Protein AF-A0A090ISY3-F1 (afdb_monomer)

Organism: NCBI:txid35841

Radius of gyration: 13.5 Å; Cα contacts (8 Å, |Δi|>4): 81; chains: 1; bounding box: 32×28×38 Å

Foldseek 3Di:
DAPQLVLVCCLQCVVQVHDQQDWQDDPPDTDGLVNVSVVCSVPVPVSPVSVVSVPDDHNVSNVVVSSVVRNVVVVCLVVVVDVCSVVVVVVVVVVD

pLDDT: mean 84.75, std 19.58, range [36.16, 98.19]

Structure (mmCIF, N/CA/C/O backbone):
data_AF-A0A090ISY3-F1
#
_entry.id   AF-A0A090ISY3-F1
#
loop_
_atom_site.group_PDB
_atom_site.id
_atom_site.type_symbol
_atom_site.label_atom_id
_atom_site.label_alt_id
_atom_site.label_comp_id
_atom_site.label_asym_id
_atom_site.label_entity_id
_atom_site.label_seq_id
_atom_site.pdbx_PDB_ins_code
_atom_site.Cartn_x
_atom_site.Cartn_y
_atom_site.Cartn_z
_atom_site.occupancy
_atom_site.B_iso_or_equiv
_atom_site.auth_seq_id
_atom_site.auth_comp_id
_atom_site.auth_asym_id
_atom_site.auth_atom_id
_atom_site.pdbx_PDB_model_num
ATOM 1 N N . MET A 1 1 ? -10.323 -9.071 -11.695 1.00 58.22 1 MET A N 1
ATOM 2 C CA . MET A 1 1 ? -9.580 -8.491 -10.553 1.00 58.22 1 MET A CA 1
ATOM 3 C C . MET A 1 1 ? -9.569 -9.537 -9.442 1.00 58.22 1 MET A C 1
ATOM 5 O O . MET A 1 1 ? -10.581 -10.208 -9.300 1.00 58.22 1 MET A O 1
ATOM 9 N N . ASN A 1 2 ? -8.440 -9.754 -8.757 1.00 79.81 2 ASN A N 1
ATOM 10 C CA . ASN A 1 2 ? -8.271 -10.822 -7.757 1.00 79.81 2 ASN A CA 1
ATOM 11 C C . ASN A 1 2 ? -9.021 -10.472 -6.454 1.00 79.81 2 ASN A C 1
ATOM 13 O O . ASN A 1 2 ? -8.864 -9.357 -5.958 1.00 79.81 2 ASN A O 1
ATOM 17 N N . ASP A 1 3 ? -9.765 -11.415 -5.866 1.00 91.06 3 ASP A N 1
ATOM 18 C CA . ASP A 1 3 ? -10.397 -11.279 -4.540 1.00 91.06 3 ASP A CA 1
ATOM 19 C C . ASP A 1 3 ? -9.413 -10.813 -3.464 1.00 91.06 3 ASP A C 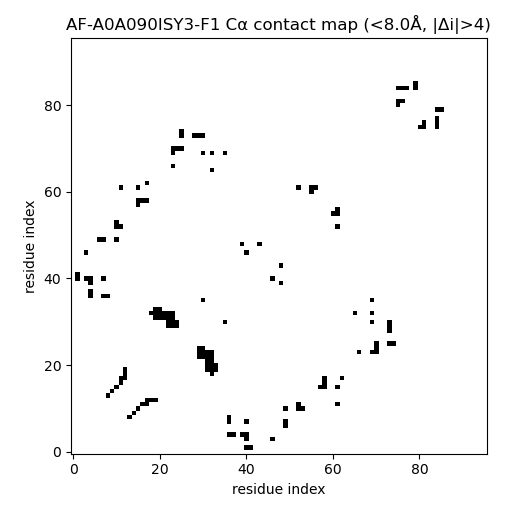1
ATOM 21 O O . ASP A 1 3 ? -9.794 -10.154 -2.495 1.00 91.06 3 ASP A O 1
ATOM 25 N N . TYR A 1 4 ? -8.130 -11.141 -3.630 1.00 94.38 4 TYR A N 1
ATOM 26 C CA . TYR A 1 4 ? -7.097 -10.705 -2.711 1.00 94.38 4 TYR A CA 1
ATOM 27 C C . TYR A 1 4 ? -6.876 -9.182 -2.727 1.00 94.38 4 TYR A C 1
ATOM 29 O O . TYR A 1 4 ? -6.766 -8.570 -1.665 1.00 94.38 4 TYR A O 1
ATOM 37 N N . TYR A 1 5 ? -6.902 -8.551 -3.906 1.00 95.69 5 TYR A N 1
ATOM 38 C CA . TYR A 1 5 ? -6.797 -7.094 -4.024 1.00 95.69 5 TYR A CA 1
ATOM 39 C C . TYR A 1 5 ? -7.927 -6.396 -3.268 1.00 95.69 5 TYR A C 1
ATOM 41 O O . TYR A 1 5 ? -7.667 -5.468 -2.511 1.00 95.69 5 TYR A O 1
ATOM 49 N N . TYR A 1 6 ? -9.169 -6.867 -3.414 1.00 96.12 6 TYR A N 1
ATOM 50 C CA . TYR A 1 6 ? -10.308 -6.267 -2.717 1.00 96.12 6 TYR A CA 1
ATOM 51 C C . TYR A 1 6 ? -10.178 -6.384 -1.196 1.00 96.12 6 TYR A C 1
ATOM 53 O O . TYR A 1 6 ? -10.492 -5.439 -0.484 1.00 96.12 6 TYR A O 1
ATOM 61 N N . GLN A 1 7 ? -9.640 -7.497 -0.689 1.00 97.06 7 GLN A N 1
ATOM 62 C CA . GLN A 1 7 ? -9.379 -7.654 0.745 1.00 97.06 7 GLN A CA 1
ATOM 63 C C . GLN A 1 7 ? -8.322 -6.667 1.253 1.00 97.06 7 GLN A C 1
ATOM 65 O O . GLN A 1 7 ? -8.490 -6.100 2.332 1.00 97.06 7 GLN A O 1
ATOM 70 N N . LEU A 1 8 ? -7.248 -6.453 0.487 1.00 97.56 8 LEU A N 1
ATOM 71 C CA . LEU A 1 8 ? -6.235 -5.446 0.807 1.00 97.56 8 LEU A CA 1
A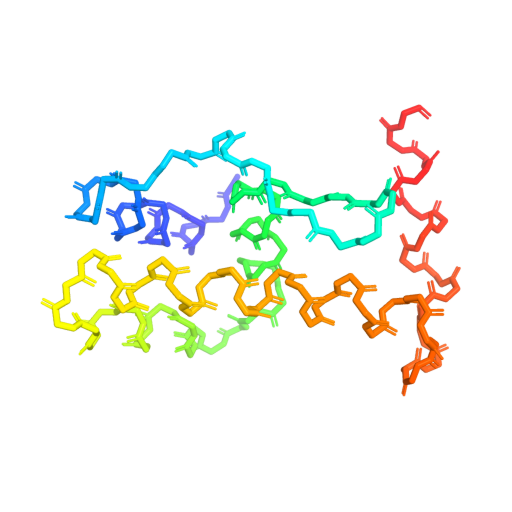TOM 72 C C . LEU A 1 8 ? -6.833 -4.036 0.757 1.00 97.56 8 LEU A C 1
ATOM 74 O O . LEU A 1 8 ? -6.653 -3.267 1.696 1.00 97.56 8 LEU A O 1
ATOM 78 N N . ALA A 1 9 ? -7.581 -3.722 -0.301 1.00 97.44 9 ALA A N 1
ATOM 79 C CA . ALA A 1 9 ? -8.237 -2.437 -0.504 1.00 97.44 9 ALA A CA 1
ATOM 80 C C . ALA A 1 9 ? -9.194 -2.100 0.645 1.00 97.44 9 ALA A C 1
ATOM 82 O O . ALA A 1 9 ? -9.120 -1.006 1.188 1.00 97.44 9 ALA A O 1
ATOM 83 N N . THR A 1 10 ? -10.021 -3.046 1.092 1.00 97.94 10 THR A N 1
ATOM 84 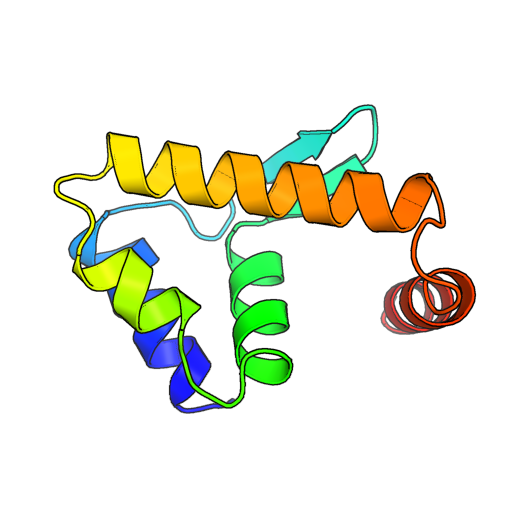C CA . THR A 1 10 ? -10.921 -2.813 2.230 1.00 97.94 10 THR A CA 1
ATOM 85 C C . THR A 1 10 ? -10.159 -2.497 3.515 1.00 97.94 10 THR A C 1
ATOM 87 O O . THR A 1 10 ? -10.536 -1.592 4.254 1.00 97.94 10 THR A O 1
ATOM 90 N N . VAL A 1 11 ? -9.057 -3.195 3.796 1.00 98.06 11 VAL A N 1
ATOM 91 C CA . VAL A 1 11 ? -8.266 -2.907 5.003 1.00 98.06 11 VAL A CA 1
ATOM 92 C C . VAL A 1 11 ? -7.556 -1.552 4.887 1.00 98.06 11 VAL A C 1
ATOM 94 O O . VAL A 1 11 ? -7.563 -0.755 5.821 1.00 98.06 11 VAL A O 1
ATOM 97 N N . VAL A 1 12 ? -6.949 -1.258 3.742 1.00 98.00 12 VAL A N 1
ATOM 98 C CA . VAL A 1 12 ? -6.114 -0.061 3.572 1.00 98.00 12 VAL A CA 1
ATOM 99 C C . VAL A 1 12 ? -6.956 1.197 3.352 1.00 98.00 12 VAL A C 1
ATOM 101 O O . VAL A 1 12 ? -6.741 2.205 4.026 1.00 98.00 12 VAL A O 1
ATOM 104 N N . TYR A 1 13 ? -7.928 1.145 2.445 1.00 97.94 13 TYR A N 1
ATOM 105 C CA . TYR A 1 13 ? -8.742 2.299 2.065 1.00 97.94 13 TYR A CA 1
ATOM 106 C C . TYR A 1 13 ? -9.892 2.511 3.038 1.00 97.94 13 TYR A C 1
ATOM 108 O O . TYR A 1 13 ? -10.057 3.617 3.542 1.00 97.94 13 TYR A O 1
ATOM 116 N N . ASP A 1 14 ? -10.656 1.463 3.349 1.00 97.12 14 ASP A N 1
ATOM 117 C CA . ASP A 1 14 ? -11.896 1.633 4.111 1.00 97.12 14 ASP A CA 1
ATOM 118 C C . ASP A 1 14 ? -11.634 1.637 5.623 1.00 97.12 14 ASP A C 1
ATOM 120 O O . ASP A 1 14 ? -12.119 2.515 6.335 1.00 97.12 14 ASP A O 1
ATOM 124 N N . GLN A 1 15 ? -10.845 0.683 6.132 1.00 97.25 15 GLN A N 1
ATOM 125 C CA . GLN A 1 15 ? -10.575 0.570 7.571 1.00 97.25 15 GLN A CA 1
ATOM 126 C C . GLN A 1 15 ? -9.540 1.596 8.054 1.00 97.25 15 GLN A C 1
ATOM 128 O O . GLN A 1 15 ? -9.765 2.253 9.071 1.00 97.25 15 GLN A O 1
ATOM 133 N N . PHE A 1 16 ? -8.410 1.747 7.356 1.00 97.94 16 PHE A N 1
ATOM 134 C CA . PHE A 1 16 ? -7.382 2.720 7.743 1.00 97.94 16 PHE A CA 1
ATOM 135 C C . PHE A 1 16 ? -7.563 4.103 7.105 1.00 97.94 16 PHE A C 1
ATOM 137 O O . PHE A 1 16 ? -6.928 5.057 7.559 1.00 97.94 16 PHE A O 1
ATOM 144 N N . GLY A 1 17 ? -8.424 4.267 6.096 1.00 97.75 17 GLY A N 1
ATOM 145 C CA . GLY A 1 17 ? -8.654 5.574 5.474 1.00 97.75 17 GLY A CA 1
ATOM 146 C C . GLY A 1 17 ? -7.426 6.110 4.735 1.00 97.75 17 GLY A C 1
ATOM 147 O O . GLY A 1 17 ? -7.159 7.315 4.816 1.00 97.75 17 GLY A O 1
ATOM 148 N N . ILE A 1 18 ? -6.622 5.233 4.127 1.00 98.19 18 ILE A N 1
ATOM 149 C CA . ILE A 1 18 ? -5.431 5.599 3.348 1.00 98.19 18 ILE A CA 1
ATOM 150 C C . ILE A 1 18 ? -5.853 5.855 1.900 1.00 98.19 18 ILE A C 1
ATOM 152 O O . ILE A 1 18 ? -6.593 5.066 1.316 1.00 98.19 18 ILE A O 1
ATOM 156 N N . ASP A 1 19 ? -5.398 6.971 1.329 1.00 98.12 19 ASP A N 1
ATOM 157 C CA . ASP A 1 19 ? -5.785 7.381 -0.021 1.00 98.12 19 ASP A CA 1
ATOM 158 C C . ASP A 1 19 ? -5.136 6.450 -1.067 1.00 98.12 19 ASP A C 1
ATOM 160 O O . ASP A 1 19 ? -3.905 6.362 -1.123 1.00 98.12 19 ASP A O 1
ATOM 164 N N . PRO A 1 20 ? -5.920 5.760 -1.920 1.00 97.75 20 PRO A N 1
ATOM 165 C CA . PRO A 1 20 ? -5.376 4.899 -2.970 1.00 97.75 20 PRO A CA 1
ATOM 166 C C . PRO A 1 20 ? -4.432 5.632 -3.931 1.00 97.75 20 PRO A C 1
ATOM 168 O O . PRO A 1 20 ? -3.523 5.007 -4.481 1.00 97.75 20 PRO A O 1
ATOM 171 N N . PHE A 1 21 ? -4.628 6.939 -4.127 1.00 97.88 21 PHE A N 1
ATOM 172 C CA . PHE A 1 21 ? -3.863 7.755 -5.067 1.00 97.88 21 PHE A CA 1
ATOM 173 C C . PHE A 1 21 ? -2.676 8.478 -4.423 1.00 97.88 21 PHE A C 1
ATOM 175 O O . PHE A 1 21 ? -1.949 9.195 -5.121 1.00 97.88 21 PHE A O 1
ATOM 182 N N . GLU A 1 22 ? -2.445 8.285 -3.119 1.00 97.69 22 GLU A N 1
ATOM 183 C CA . GLU A 1 22 ? -1.281 8.841 -2.438 1.00 97.69 22 GLU A CA 1
ATOM 184 C C . GLU A 1 22 ? 0.003 8.330 -3.098 1.00 97.69 22 GLU A C 1
ATOM 186 O O . GLU A 1 22 ? 0.215 7.125 -3.256 1.00 97.69 22 GLU A O 1
ATOM 191 N N . LYS A 1 23 ? 0.870 9.267 -3.490 1.00 97.25 23 LYS A N 1
ATOM 192 C CA . LYS A 1 23 ? 2.153 8.975 -4.131 1.00 97.25 23 LYS A CA 1
ATOM 193 C C . LYS A 1 23 ? 3.247 8.893 -3.083 1.00 97.25 23 LYS A C 1
ATOM 195 O O . LYS A 1 23 ? 3.600 9.904 -2.477 1.00 97.25 23 LYS A O 1
ATOM 200 N N . ILE A 1 24 ? 3.852 7.719 -2.948 1.00 96.38 24 ILE A N 1
ATOM 201 C CA . ILE A 1 24 ? 5.032 7.539 -2.106 1.00 96.38 24 ILE A CA 1
ATOM 202 C C . ILE A 1 24 ? 6.279 7.668 -2.974 1.00 96.38 24 ILE A C 1
ATOM 204 O O . ILE A 1 24 ? 6.509 6.890 -3.902 1.00 96.38 24 ILE A O 1
ATOM 208 N N . MET A 1 25 ? 7.067 8.698 -2.673 1.00 93.12 25 MET A N 1
ATOM 209 C CA . MET A 1 25 ? 8.228 9.107 -3.457 1.00 93.12 25 MET A CA 1
ATOM 210 C C . MET A 1 25 ? 9.513 8.449 -2.944 1.00 93.12 25 MET A C 1
ATOM 212 O O . MET A 1 25 ? 9.798 8.461 -1.747 1.00 93.12 25 MET A O 1
ATOM 216 N N . TYR A 1 26 ? 10.363 7.997 -3.864 1.00 91.44 26 TYR A N 1
ATOM 217 C CA . TYR A 1 26 ? 11.774 7.733 -3.599 1.00 91.44 26 TYR A CA 1
ATOM 218 C C . TYR A 1 26 ? 12.634 8.321 -4.724 1.00 91.44 26 TYR A C 1
ATOM 220 O O . TYR A 1 26 ? 12.574 7.887 -5.878 1.00 91.44 26 TYR A O 1
ATOM 228 N N . LYS A 1 27 ? 13.457 9.325 -4.388 1.00 90.81 27 LYS A N 1
ATOM 229 C CA . LYS A 1 27 ? 14.150 10.184 -5.368 1.00 90.81 27 LYS A CA 1
ATOM 230 C C . LYS A 1 27 ? 13.129 10.781 -6.354 1.00 90.81 27 LYS A C 1
ATOM 232 O O . LYS A 1 27 ? 12.180 11.422 -5.921 1.00 90.81 27 LYS A O 1
ATOM 237 N N . ASN A 1 28 ? 13.300 10.541 -7.655 1.00 92.50 28 ASN A N 1
ATOM 238 C CA . ASN A 1 28 ? 12.415 11.042 -8.712 1.00 92.50 28 ASN A CA 1
ATOM 239 C C . ASN A 1 28 ? 11.367 10.005 -9.160 1.00 92.50 28 ASN A C 1
ATOM 241 O O . ASN A 1 28 ? 10.702 10.210 -10.171 1.00 92.50 28 ASN A O 1
ATOM 245 N N . TYR A 1 29 ? 11.245 8.885 -8.443 1.00 91.69 29 TYR A N 1
ATOM 246 C CA . TYR A 1 29 ? 10.313 7.802 -8.750 1.00 91.69 29 TYR A CA 1
ATOM 247 C C . TYR A 1 29 ? 9.213 7.739 -7.698 1.00 91.69 29 TYR A C 1
ATOM 249 O O . TYR A 1 29 ? 9.420 8.141 -6.551 1.00 91.69 29 TYR A O 1
ATOM 257 N N . TYR A 1 30 ? 8.055 7.211 -8.080 1.00 94.06 30 TYR A N 1
ATOM 258 C CA . TYR A 1 30 ? 6.948 6.991 -7.162 1.00 94.06 30 TYR A CA 1
ATOM 259 C C . TYR A 1 30 ? 6.126 5.780 -7.568 1.00 94.06 30 TYR A C 1
ATOM 261 O O . TYR A 1 30 ? 6.125 5.381 -8.732 1.00 94.06 30 TYR A O 1
ATOM 269 N N . LEU A 1 31 ? 5.404 5.247 -6.592 1.00 95.19 31 LEU A N 1
ATOM 270 C CA . LEU A 1 31 ? 4.260 4.372 -6.800 1.00 95.19 31 LEU A CA 1
ATOM 271 C C . LEU A 1 31 ? 3.104 4.911 -5.966 1.00 95.19 31 LEU A C 1
ATOM 273 O O . LEU A 1 31 ? 3.325 5.544 -4.926 1.00 95.19 31 LEU A O 1
ATOM 277 N N . THR A 1 32 ? 1.883 4.680 -6.430 1.00 97.81 32 THR A N 1
ATOM 278 C CA . THR A 1 32 ? 0.703 4.925 -5.604 1.00 97.81 32 THR A CA 1
ATOM 279 C C . THR A 1 32 ? 0.476 3.771 -4.631 1.00 97.81 32 THR A C 1
ATOM 281 O O . THR A 1 32 ? 0.975 2.656 -4.829 1.00 97.81 32 THR A O 1
ATOM 284 N N . VAL A 1 33 ? -0.313 4.014 -3.584 1.00 97.62 33 VAL A N 1
ATOM 285 C CA . VAL A 1 33 ? -0.782 2.941 -2.695 1.00 97.62 33 VAL A CA 1
ATOM 286 C C . VAL A 1 33 ? -1.538 1.876 -3.498 1.00 97.62 33 VAL A C 1
ATOM 288 O O . VAL A 1 33 ? -1.349 0.683 -3.269 1.00 97.62 33 VAL A O 1
ATOM 291 N N . GLN A 1 34 ? -2.339 2.277 -4.488 1.00 97.56 34 GLN A N 1
ATOM 292 C CA . GLN A 1 34 ? -3.027 1.351 -5.385 1.00 97.56 34 GLN A CA 1
ATOM 293 C C . GLN A 1 34 ? -2.072 0.458 -6.187 1.00 97.56 34 GLN A C 1
ATOM 295 O O . GLN A 1 34 ? -2.258 -0.761 -6.193 1.00 97.56 34 GLN A O 1
ATOM 300 N N . ASP A 1 35 ? -1.036 1.026 -6.811 1.00 95.62 35 ASP A N 1
ATOM 301 C CA . ASP A 1 35 ? -0.052 0.255 -7.591 1.00 95.62 35 ASP A CA 1
ATOM 302 C C . ASP A 1 35 ? 0.619 -0.824 -6.731 1.00 95.62 35 ASP A C 1
ATOM 304 O O . ASP A 1 35 ? 0.828 -1.966 -7.160 1.00 95.62 35 ASP A O 1
ATOM 308 N N . TYR A 1 36 ? 0.917 -0.468 -5.481 1.00 95.44 36 TYR A N 1
ATOM 309 C CA . TYR A 1 36 ? 1.477 -1.388 -4.506 1.00 95.44 36 TYR A CA 1
ATOM 310 C C . TYR A 1 36 ? 0.522 -2.535 -4.175 1.00 95.44 36 TYR A C 1
ATOM 312 O O . TYR A 1 36 ? 0.922 -3.694 -4.283 1.00 95.44 36 TYR A O 1
ATOM 320 N N . LEU A 1 37 ? -0.738 -2.248 -3.828 1.00 95.88 37 LEU A N 1
ATOM 321 C CA . LEU A 1 37 ? -1.698 -3.303 -3.482 1.00 95.88 37 LEU A CA 1
ATOM 322 C C . LEU A 1 37 ? -2.004 -4.222 -4.668 1.00 95.88 37 LEU A C 1
ATOM 324 O O . LEU A 1 37 ? -2.170 -5.424 -4.467 1.00 95.88 37 LEU A O 1
ATOM 328 N N . ILE A 1 38 ? -2.030 -3.699 -5.899 1.00 94.19 38 ILE A N 1
ATOM 329 C CA . ILE A 1 38 ? -2.154 -4.524 -7.110 1.00 94.19 38 ILE A CA 1
ATOM 330 C C . ILE A 1 38 ? -0.966 -5.484 -7.208 1.00 94.19 38 ILE A C 1
ATOM 332 O O . ILE A 1 38 ? -1.173 -6.688 -7.349 1.00 94.19 38 ILE A O 1
ATOM 336 N N . THR A 1 39 ? 0.260 -4.974 -7.068 1.00 91.06 39 THR A N 1
ATOM 337 C CA . THR A 1 39 ? 1.485 -5.789 -7.137 1.00 91.06 39 THR A CA 1
ATOM 338 C C . THR A 1 39 ? 1.492 -6.879 -6.062 1.00 91.06 39 THR A C 1
ATOM 340 O O . THR A 1 39 ? 1.687 -8.052 -6.368 1.00 91.06 39 THR A O 1
ATOM 343 N N . VAL A 1 40 ? 1.189 -6.519 -4.811 1.00 91.25 40 VAL A N 1
ATOM 344 C CA . VAL A 1 40 ? 1.085 -7.479 -3.699 1.00 91.25 40 VAL A CA 1
ATOM 345 C C . VAL A 1 40 ? 0.012 -8.524 -3.973 1.00 91.25 40 VAL A C 1
ATOM 347 O O . VAL A 1 40 ? 0.232 -9.703 -3.724 1.00 91.25 40 VAL A O 1
ATOM 350 N N . SER A 1 41 ? -1.136 -8.126 -4.525 1.00 92.69 41 SER A N 1
ATOM 351 C CA . SER A 1 41 ? -2.229 -9.062 -4.800 1.00 92.69 41 SER A CA 1
ATOM 352 C C . SER A 1 41 ? -1.898 -10.124 -5.855 1.00 92.69 41 SER A C 1
ATOM 354 O O . SER A 1 41 ? -2.626 -11.111 -5.972 1.00 92.69 41 SER A O 1
ATOM 356 N N . ILE A 1 42 ? -0.837 -9.903 -6.634 1.00 89.19 42 ILE A N 1
ATOM 357 C CA . ILE A 1 42 ? -0.326 -10.832 -7.642 1.00 89.19 42 ILE A CA 1
ATOM 358 C C . ILE A 1 42 ? 0.802 -11.683 -7.048 1.00 89.19 42 ILE A C 1
ATOM 360 O O . ILE A 1 42 ? 0.823 -12.887 -7.275 1.00 89.19 42 ILE A O 1
ATOM 364 N N . ASP A 1 43 ? 1.708 -11.067 -6.282 1.00 86.50 43 ASP A N 1
ATOM 365 C CA . ASP A 1 43 ? 2.952 -11.702 -5.829 1.00 86.50 43 ASP A CA 1
ATOM 366 C C . ASP A 1 43 ? 2.839 -12.434 -4.471 1.00 86.50 43 ASP A C 1
ATOM 368 O O . ASP A 1 43 ? 3.601 -13.362 -4.206 1.00 86.50 43 ASP A O 1
ATOM 372 N N . ASP A 1 44 ? 1.925 -12.028 -3.582 1.00 86.25 44 ASP A N 1
ATOM 373 C CA . ASP A 1 44 ? 1.786 -12.589 -2.227 1.00 86.25 44 ASP A CA 1
ATOM 374 C C . ASP A 1 44 ? 0.711 -13.689 -2.172 1.00 86.25 44 ASP A C 1
ATOM 376 O O . ASP A 1 44 ? -0.401 -13.497 -1.676 1.00 86.25 44 ASP A O 1
ATOM 380 N N . GLU A 1 45 ? 1.056 -14.874 -2.684 1.00 81.94 45 GLU A N 1
ATOM 381 C CA . GLU A 1 45 ? 0.144 -16.026 -2.802 1.00 81.94 45 GLU A CA 1
ATOM 382 C C . GLU A 1 45 ? -0.442 -16.501 -1.457 1.00 81.94 45 GLU A C 1
ATOM 384 O O . GLU A 1 45 ? -1.572 -16.989 -1.401 1.00 81.94 45 GLU A O 1
ATOM 389 N N . ILE A 1 46 ? 0.307 -16.338 -0.360 1.00 88.88 46 ILE A N 1
ATOM 390 C CA . ILE A 1 46 ? -0.059 -16.827 0.985 1.00 88.88 46 ILE A CA 1
ATOM 391 C C . ILE A 1 46 ? -0.784 -15.741 1.806 1.00 88.88 46 ILE A C 1
ATOM 393 O O . ILE A 1 46 ? -1.255 -15.991 2.914 1.00 88.88 46 ILE A O 1
ATOM 397 N N . LYS A 1 47 ? -0.938 -14.534 1.248 1.00 91.38 47 LYS A N 1
ATOM 398 C CA . LYS A 1 47 ? -1.619 -13.388 1.866 1.00 91.38 47 LYS A CA 1
ATOM 399 C C . LYS A 1 47 ? -0.993 -12.894 3.177 1.00 91.38 47 LYS A C 1
ATOM 401 O O . LYS A 1 47 ? -1.703 -12.414 4.070 1.00 91.38 47 LYS A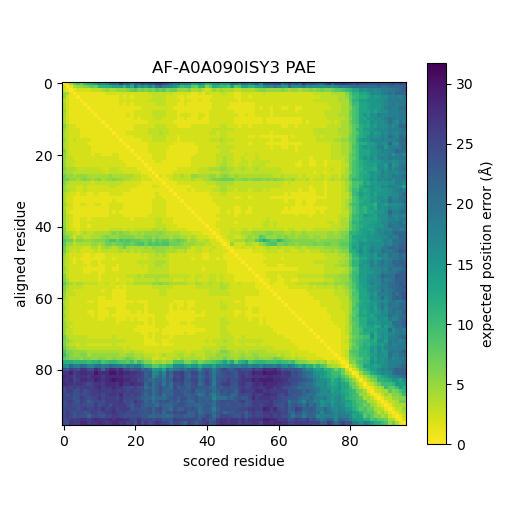 O 1
ATOM 406 N N . ASN A 1 48 ? 0.331 -12.988 3.303 1.00 91.50 48 ASN A N 1
ATOM 407 C CA . ASN A 1 48 ? 1.056 -12.539 4.493 1.00 91.50 48 ASN A CA 1
ATOM 408 C C . ASN A 1 48 ? 0.874 -11.038 4.744 1.00 91.50 48 ASN A C 1
ATOM 410 O O . ASN A 1 48 ? 0.740 -10.611 5.892 1.00 91.50 48 ASN A O 1
ATOM 414 N N . ILE A 1 49 ? 0.827 -10.237 3.678 1.00 94.06 49 ILE A N 1
ATOM 415 C CA . ILE A 1 49 ? 0.691 -8.783 3.788 1.00 94.06 49 ILE A CA 1
ATOM 416 C C . ILE A 1 49 ? -0.676 -8.407 4.361 1.00 94.06 49 ILE A C 1
ATOM 418 O O . ILE A 1 49 ? -0.758 -7.561 5.248 1.00 94.06 49 ILE A O 1
ATOM 422 N N . LEU A 1 50 ? -1.750 -9.073 3.935 1.00 95.19 50 LEU A N 1
ATOM 423 C CA . LEU A 1 50 ? -3.077 -8.846 4.510 1.00 95.19 50 LEU A CA 1
ATOM 424 C C . LEU A 1 50 ? -3.171 -9.287 5.968 1.00 95.19 50 LEU A C 1
ATOM 426 O O . LEU A 1 50 ? -3.812 -8.596 6.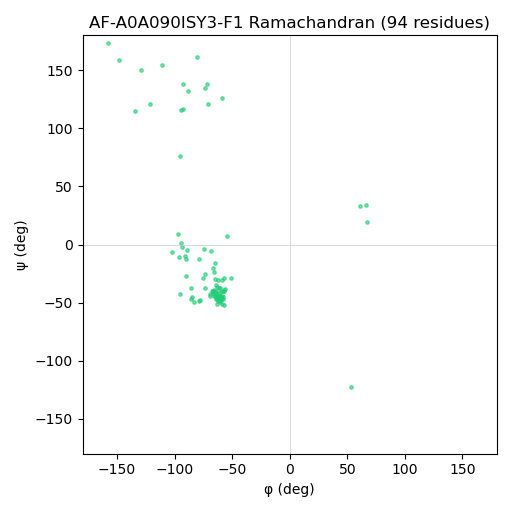758 1.00 95.19 50 LEU A O 1
ATOM 430 N N . ALA A 1 51 ? -2.557 -10.418 6.328 1.00 94.00 51 ALA A N 1
ATOM 431 C CA . ALA A 1 51 ? -2.512 -10.854 7.720 1.00 94.00 51 ALA A CA 1
ATOM 432 C C . ALA A 1 51 ? -1.812 -9.806 8.598 1.00 94.00 51 ALA A C 1
ATOM 434 O O . ALA A 1 51 ? -2.362 -9.406 9.622 1.00 94.00 51 ALA A O 1
ATOM 435 N N . LEU A 1 52 ? -0.659 -9.299 8.153 1.00 95.12 52 LEU A N 1
ATOM 436 C CA . LEU A 1 52 ? 0.090 -8.260 8.857 1.00 95.12 52 LEU A CA 1
ATOM 437 C C . LEU A 1 52 ? -0.714 -6.961 8.974 1.00 95.12 52 LEU A C 1
ATOM 439 O O . LEU A 1 52 ? -0.850 -6.437 10.075 1.00 95.12 52 LEU A O 1
ATOM 443 N N . LEU A 1 53 ? -1.300 -6.472 7.876 1.00 95.75 53 LEU A N 1
ATOM 444 C CA . LEU A 1 53 ? -2.107 -5.246 7.871 1.00 95.75 53 LEU A CA 1
ATOM 445 C C . LEU A 1 53 ? -3.279 -5.316 8.859 1.0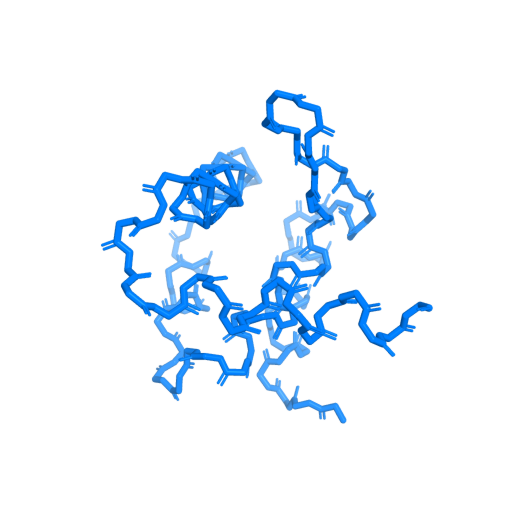0 95.75 53 LEU A C 1
ATOM 447 O O . LEU A 1 53 ? -3.546 -4.342 9.555 1.00 95.75 53 LEU A O 1
ATOM 451 N N . LYS A 1 54 ? -3.947 -6.472 8.974 1.00 95.88 54 LYS A N 1
ATOM 452 C CA . LYS A 1 54 ? -5.043 -6.679 9.939 1.00 95.88 54 LYS A CA 1
ATOM 453 C C . LYS A 1 54 ? -4.596 -6.654 11.402 1.00 95.88 54 LYS A C 1
ATOM 455 O O . LYS A 1 54 ? -5.439 -6.477 12.277 1.00 95.88 54 LYS A O 1
ATOM 460 N N . MET A 1 55 ? -3.308 -6.863 11.672 1.00 95.69 55 MET A N 1
ATOM 461 C CA . MET A 1 55 ? -2.737 -6.833 13.021 1.00 95.69 55 MET A CA 1
ATOM 462 C C . MET A 1 55 ? -2.227 -5.446 13.425 1.00 95.69 55 MET A C 1
ATOM 464 O O . MET A 1 55 ? -1.884 -5.252 14.592 1.00 95.69 55 MET A O 1
ATOM 468 N N . LEU A 1 56 ? -2.152 -4.490 12.493 1.00 96.25 56 LEU A N 1
ATOM 469 C CA . LEU A 1 56 ? -1.670 -3.149 12.803 1.00 96.25 56 LEU A CA 1
ATOM 470 C C . LEU A 1 56 ? -2.705 -2.377 13.636 1.00 96.25 56 LEU A C 1
ATOM 472 O O . LEU A 1 56 ? -3.903 -2.452 13.354 1.00 96.25 56 LEU A O 1
ATOM 476 N N . PRO A 1 57 ? -2.256 -1.637 14.665 1.00 95.06 57 PRO A N 1
ATOM 477 C CA . PRO A 1 57 ? -3.157 -1.059 15.658 1.00 95.06 57 PRO A CA 1
ATOM 478 C C . PRO A 1 57 ? -3.925 0.160 15.140 1.00 95.06 57 PRO A C 1
ATOM 480 O O . PRO A 1 57 ? -5.027 0.431 15.614 1.00 95.06 57 PRO A O 1
ATOM 483 N N . ASP A 1 58 ? -3.353 0.913 14.198 1.00 96.69 58 ASP A N 1
ATOM 484 C CA . ASP A 1 58 ? -3.918 2.175 13.740 1.00 96.69 58 ASP A CA 1
ATOM 485 C C . ASP A 1 58 ? -3.431 2.587 12.341 1.00 96.69 58 ASP A C 1
ATOM 487 O O . ASP A 1 58 ? -2.541 1.978 11.739 1.00 96.69 58 ASP A O 1
ATOM 491 N N . LYS A 1 59 ? -4.034 3.673 11.838 1.00 97.31 59 LYS A N 1
ATOM 492 C CA . LYS A 1 59 ? -3.709 4.286 10.548 1.00 97.31 59 LYS A CA 1
ATOM 493 C C . LYS A 1 59 ? -2.235 4.683 10.433 1.00 97.31 59 LYS A C 1
ATOM 495 O O . LYS A 1 59 ? -1.672 4.552 9.353 1.00 97.31 59 LYS A O 1
ATOM 500 N N . ASN A 1 60 ? -1.608 5.184 11.497 1.00 97.19 60 ASN A N 1
ATOM 501 C CA . ASN A 1 60 ? -0.233 5.677 11.423 1.00 97.19 60 ASN A CA 1
ATOM 502 C C . ASN A 1 60 ? 0.752 4.526 11.218 1.00 97.19 60 ASN A C 1
ATOM 504 O O . ASN A 1 60 ? 1.660 4.642 10.396 1.00 97.19 60 ASN A O 1
ATOM 508 N N . GLU A 1 61 ? 0.569 3.413 11.926 1.00 97.06 61 GLU A N 1
ATOM 509 C CA . GLU A 1 61 ? 1.394 2.218 11.738 1.00 97.06 61 GLU A CA 1
ATOM 510 C C . GLU A 1 61 ? 1.156 1.579 10.362 1.00 97.06 61 GLU A C 1
ATOM 512 O O . GLU A 1 61 ? 2.118 1.224 9.677 1.00 97.06 61 GLU A O 1
ATOM 517 N N . ALA A 1 62 ? -0.097 1.528 9.893 1.00 97.25 62 ALA A N 1
ATOM 518 C CA . ALA A 1 62 ? -0.419 1.090 8.532 1.00 97.25 62 ALA A CA 1
ATOM 519 C C . ALA A 1 62 ? 0.242 1.968 7.458 1.00 97.25 62 ALA A C 1
ATOM 521 O O . ALA A 1 62 ? 0.860 1.450 6.525 1.00 97.25 62 ALA A O 1
ATOM 522 N N . GLN A 1 63 ? 0.183 3.291 7.619 1.00 97.75 63 GLN A N 1
ATOM 523 C CA . GLN A 1 63 ? 0.809 4.241 6.705 1.00 97.75 63 GLN A CA 1
ATOM 524 C C . GLN A 1 63 ? 2.331 4.082 6.686 1.00 97.75 63 GLN A C 1
ATOM 526 O O . GLN A 1 63 ? 2.930 4.021 5.615 1.00 97.75 63 GLN A O 1
ATOM 531 N N . LYS A 1 64 ? 2.977 3.981 7.856 1.00 97.19 64 LYS A N 1
ATOM 532 C CA . LYS A 1 64 ? 4.427 3.747 7.940 1.00 97.19 64 LYS A CA 1
ATOM 533 C C . LYS A 1 64 ? 4.815 2.462 7.218 1.00 97.19 64 LYS A C 1
ATOM 535 O O . LYS A 1 64 ? 5.743 2.485 6.415 1.00 97.19 64 LYS A O 1
ATOM 540 N N . PHE A 1 65 ? 4.086 1.374 7.467 1.00 96.81 65 PHE A N 1
ATOM 541 C CA . PHE A 1 65 ? 4.317 0.093 6.810 1.00 96.81 65 PHE A CA 1
ATOM 542 C C . PHE A 1 65 ? 4.234 0.214 5.281 1.00 96.81 65 PHE A C 1
ATOM 544 O O . PHE A 1 65 ? 5.182 -0.160 4.589 1.00 96.81 65 PHE A O 1
ATOM 551 N N . ILE A 1 66 ? 3.149 0.794 4.755 1.00 96.81 66 ILE A N 1
ATOM 552 C CA . ILE A 1 66 ? 2.945 0.983 3.310 1.00 96.81 66 ILE A CA 1
ATOM 553 C C . ILE A 1 66 ? 4.041 1.870 2.713 1.00 96.81 66 ILE A C 1
ATOM 555 O O . ILE A 1 66 ? 4.641 1.510 1.698 1.00 96.81 66 ILE A O 1
ATOM 559 N N . ASN A 1 67 ? 4.367 2.989 3.362 1.00 96.62 67 ASN A N 1
ATOM 560 C CA . ASN A 1 67 ? 5.392 3.915 2.886 1.00 96.62 67 ASN A CA 1
ATOM 561 C C . ASN A 1 67 ? 6.764 3.234 2.806 1.00 96.62 67 ASN A C 1
ATOM 563 O O . ASN A 1 67 ? 7.474 3.374 1.806 1.00 96.62 67 ASN A O 1
ATOM 567 N N . SER A 1 68 ? 7.130 2.470 3.838 1.00 94.75 68 SER A N 1
ATOM 568 C CA . SER A 1 68 ? 8.373 1.700 3.867 1.00 94.75 68 SER A CA 1
ATOM 569 C C . SER A 1 68 ? 8.392 0.606 2.800 1.00 94.75 68 SER A C 1
ATOM 571 O O . SER A 1 68 ? 9.394 0.480 2.096 1.00 94.75 68 SER A O 1
ATOM 573 N N . ALA A 1 69 ? 7.297 -0.138 2.627 1.00 94.56 69 ALA A N 1
ATOM 574 C CA . ALA A 1 69 ? 7.200 -1.202 1.630 1.00 94.56 69 ALA A CA 1
ATOM 575 C C . ALA A 1 69 ? 7.317 -0.663 0.196 1.00 94.56 69 ALA A C 1
ATOM 577 O O . ALA A 1 69 ? 8.087 -1.192 -0.606 1.00 94.56 69 ALA A O 1
ATOM 578 N N . ILE A 1 70 ? 6.623 0.435 -0.119 1.00 95.31 70 ILE A N 1
ATOM 579 C CA . ILE A 1 70 ? 6.721 1.089 -1.429 1.00 95.31 70 ILE A CA 1
ATOM 580 C C . ILE A 1 70 ? 8.134 1.616 -1.668 1.00 95.31 70 ILE A C 1
ATOM 582 O O . ILE A 1 70 ? 8.721 1.371 -2.723 1.00 95.31 70 ILE A O 1
ATOM 586 N N . THR A 1 71 ? 8.709 2.296 -0.676 1.00 93.19 71 THR A N 1
ATOM 587 C CA . THR A 1 71 ? 10.074 2.826 -0.770 1.00 93.19 71 THR A CA 1
ATOM 588 C C . THR A 1 71 ? 11.083 1.707 -1.032 1.00 93.19 71 THR A C 1
ATOM 590 O O . THR A 1 71 ? 11.931 1.844 -1.914 1.00 93.19 71 THR A O 1
ATOM 593 N N . TYR A 1 72 ? 10.965 0.582 -0.321 1.00 90.81 72 TYR A N 1
ATOM 594 C CA . TYR A 1 72 ? 11.811 -0.594 -0.515 1.00 90.81 72 TYR A CA 1
ATOM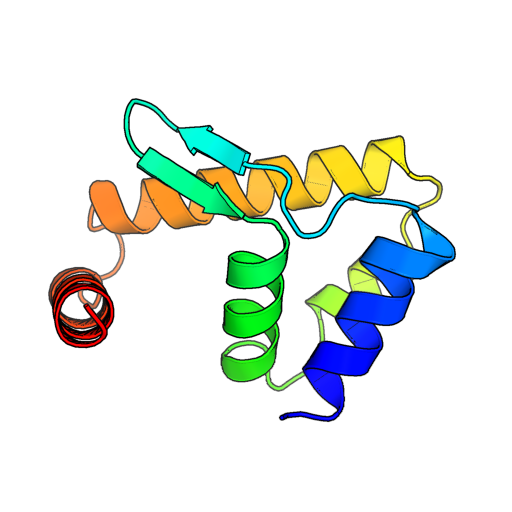 595 C C . TYR A 1 72 ? 11.633 -1.220 -1.906 1.00 90.81 72 TYR A C 1
ATOM 597 O O . TYR A 1 72 ? 12.615 -1.563 -2.566 1.00 90.81 72 TYR A O 1
ATOM 605 N N . ASN A 1 73 ? 10.400 -1.314 -2.408 1.00 89.00 73 ASN A N 1
ATOM 606 C CA . ASN A 1 73 ? 10.133 -1.812 -3.759 1.00 89.00 73 ASN A CA 1
ATOM 607 C C . ASN A 1 73 ? 10.794 -0.936 -4.832 1.00 89.00 73 ASN A C 1
ATOM 609 O O . ASN A 1 73 ? 11.447 -1.456 -5.735 1.00 89.00 73 ASN A O 1
ATOM 613 N N . ILE A 1 74 ? 10.697 0.390 -4.717 1.00 89.12 74 ILE A N 1
ATOM 614 C CA . ILE A 1 74 ? 11.373 1.299 -5.653 1.00 89.12 74 ILE A CA 1
ATOM 615 C C . ILE A 1 74 ? 12.897 1.139 -5.536 1.00 89.12 74 ILE A C 1
ATOM 617 O O . ILE A 1 74 ? 13.591 1.025 -6.547 1.00 89.12 74 ILE A O 1
ATOM 621 N N . GLN A 1 75 ? 13.431 1.094 -4.312 1.00 89.88 75 GLN A N 1
ATOM 622 C CA . GLN A 1 75 ? 14.864 0.915 -4.064 1.00 89.88 75 GLN A CA 1
ATOM 623 C C . GLN A 1 75 ? 15.406 -0.383 -4.663 1.00 89.88 75 GLN A C 1
ATOM 625 O O . GLN A 1 75 ? 16.381 -0.337 -5.406 1.00 89.88 75 GLN A O 1
ATOM 630 N N . SER A 1 76 ? 14.771 -1.519 -4.381 1.00 83.69 76 SER A N 1
ATOM 631 C CA . SER A 1 76 ? 15.212 -2.839 -4.848 1.00 83.69 76 SER A CA 1
ATOM 632 C C . SER A 1 76 ? 15.226 -2.940 -6.375 1.00 83.69 76 SER A C 1
ATOM 634 O O . SER A 1 76 ? 16.158 -3.503 -6.955 1.00 83.69 76 SER A O 1
ATOM 636 N N . VAL A 1 77 ? 14.247 -2.324 -7.048 1.00 84.62 77 VAL A N 1
ATOM 637 C CA . VAL A 1 77 ? 14.208 -2.242 -8.513 1.00 84.62 77 VAL A CA 1
ATOM 638 C C . VAL A 1 77 ? 15.363 -1.394 -9.055 1.00 84.62 77 VAL A C 1
ATOM 640 O O . VAL A 1 77 ? 16.017 -1.807 -10.013 1.00 84.62 77 VAL A O 1
ATOM 643 N N . LEU A 1 78 ? 15.646 -0.239 -8.445 1.00 82.12 78 LEU A N 1
ATOM 644 C CA . LEU A 1 78 ? 16.704 0.675 -8.895 1.00 82.12 78 LEU A CA 1
ATOM 645 C C . LEU A 1 78 ? 18.120 0.169 -8.594 1.00 82.12 78 LEU A C 1
ATOM 647 O O . LEU A 1 78 ? 19.024 0.381 -9.399 1.00 82.12 78 LEU A O 1
ATOM 651 N N . LEU A 1 79 ? 18.322 -0.470 -7.441 1.00 75.38 79 LEU A N 1
ATOM 652 C CA . LEU A 1 79 ? 19.614 -1.013 -7.013 1.00 75.38 79 LEU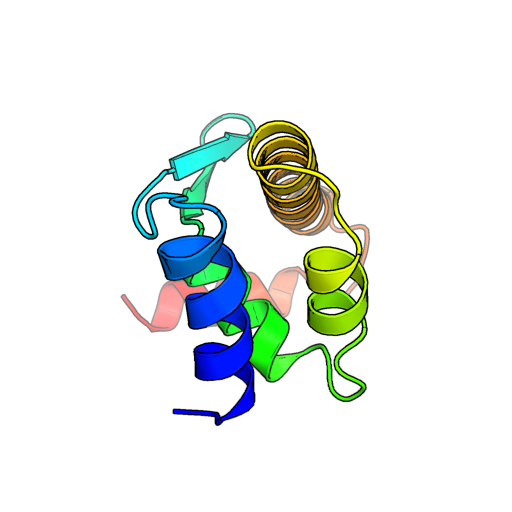 A CA 1
ATOM 653 C C . LEU A 1 79 ? 19.933 -2.354 -7.688 1.00 75.38 79 LEU A C 1
ATOM 655 O O . LEU A 1 79 ? 21.072 -2.806 -7.650 1.00 75.38 79 LEU A O 1
ATOM 659 N N . GLY A 1 80 ? 18.948 -2.971 -8.347 1.00 62.47 80 GLY A N 1
ATOM 660 C CA . GLY A 1 80 ? 19.139 -4.214 -9.087 1.00 62.47 80 GLY A CA 1
ATOM 661 C C . GLY A 1 80 ? 19.468 -5.417 -8.206 1.00 62.47 80 GLY A C 1
ATOM 662 O O . GLY A 1 80 ? 19.966 -6.413 -8.724 1.00 62.47 80 GLY A O 1
ATOM 663 N N . GLU A 1 81 ? 19.168 -5.353 -6.905 1.00 54.50 81 GLU A N 1
ATOM 664 C CA . GLU A 1 81 ? 19.524 -6.400 -5.935 1.00 54.50 81 GLU A CA 1
ATOM 665 C C . GLU A 1 81 ? 18.766 -7.720 -6.139 1.00 54.50 81 GLU A C 1
ATOM 667 O O . GLU A 1 81 ? 19.125 -8.732 -5.552 1.00 54.50 81 GLU A O 1
ATOM 672 N N . ASN A 1 82 ? 17.803 -7.761 -7.061 1.00 47.62 82 ASN A N 1
ATOM 673 C CA . ASN A 1 82 ? 17.253 -8.998 -7.594 1.00 47.62 82 ASN A CA 1
ATOM 674 C C . ASN A 1 82 ? 17.465 -9.005 -9.109 1.00 47.62 82 ASN A C 1
ATOM 676 O O . ASN A 1 82 ? 16.924 -8.143 -9.804 1.00 47.62 82 ASN A O 1
ATOM 680 N N . GLY A 1 83 ? 18.187 -10.001 -9.639 1.00 43.69 83 GLY A N 1
ATOM 681 C CA . GLY A 1 83 ? 18.499 -10.203 -11.069 1.00 43.69 83 GLY A CA 1
ATOM 682 C C . GLY A 1 83 ? 17.305 -10.259 -12.046 1.00 43.69 83 GLY A C 1
ATOM 683 O O . GLY A 1 83 ? 17.497 -10.507 -13.233 1.00 43.69 83 GLY A O 1
ATOM 684 N N . ASN A 1 84 ? 16.091 -9.967 -11.571 1.00 44.53 84 ASN A N 1
ATOM 685 C CA . ASN A 1 84 ? 14.836 -9.825 -12.307 1.00 44.53 84 ASN A CA 1
ATOM 686 C C . ASN A 1 84 ? 14.408 -8.356 -12.552 1.00 44.53 84 ASN A C 1
ATOM 688 O O . ASN A 1 84 ? 13.442 -8.119 -13.279 1.00 44.53 84 ASN A O 1
ATOM 692 N N . SER A 1 85 ? 15.097 -7.348 -11.996 1.00 46.06 85 SER A N 1
ATOM 693 C CA . SER A 1 85 ? 14.704 -5.927 -12.124 1.00 46.06 85 SER A CA 1
ATOM 694 C C . SER A 1 85 ? 14.712 -5.404 -13.572 1.00 46.06 85 SER A C 1
ATOM 696 O O . SER A 1 85 ? 13.874 -4.581 -13.943 1.00 46.06 85 SER A O 1
ATOM 698 N N . LYS A 1 86 ? 15.585 -5.946 -14.437 1.00 43.34 86 LYS A N 1
ATOM 699 C CA . LYS A 1 86 ? 15.604 -5.646 -15.885 1.00 43.34 86 LYS A CA 1
ATOM 700 C C . LYS A 1 86 ? 14.359 -6.135 -16.637 1.00 43.34 86 LYS A C 1
ATOM 702 O O . LYS A 1 86 ? 14.065 -5.587 -17.699 1.00 43.34 86 LYS A O 1
ATOM 707 N N . TYR A 1 87 ? 13.651 -7.144 -16.123 1.00 43.19 87 TYR A N 1
ATOM 708 C CA . TYR A 1 87 ? 12.434 -7.670 -16.749 1.00 43.19 87 TYR A CA 1
ATOM 709 C C . TYR A 1 87 ? 11.192 -6.866 -16.341 1.00 43.19 87 TYR A C 1
ATOM 711 O O . TYR A 1 87 ? 10.452 -6.435 -17.222 1.00 43.19 87 TYR A O 1
ATOM 719 N N . ARG A 1 88 ? 11.016 -6.536 -15.052 1.00 44.81 88 ARG A N 1
ATOM 720 C CA . ARG A 1 88 ? 9.823 -5.799 -14.577 1.00 44.81 88 ARG A CA 1
ATOM 721 C C . ARG A 1 88 ? 9.714 -4.365 -15.116 1.00 44.81 88 ARG A C 1
ATOM 723 O O . ARG A 1 88 ? 8.633 -3.948 -15.519 1.00 44.81 88 ARG A O 1
ATOM 730 N N . LEU A 1 89 ? 10.822 -3.623 -15.223 1.00 44.25 89 LEU A N 1
ATOM 731 C CA . LEU A 1 89 ? 10.801 -2.265 -15.802 1.00 44.25 89 LEU A CA 1
ATOM 732 C C . LEU A 1 89 ? 10.428 -2.248 -17.295 1.00 44.25 89 LEU A C 1
ATOM 734 O O . LEU A 1 89 ? 9.849 -1.276 -17.778 1.00 44.25 89 LEU A O 1
ATOM 738 N N . LYS A 1 90 ? 10.741 -3.319 -18.038 1.00 41.38 90 LYS A N 1
ATOM 739 C CA . LYS A 1 90 ? 10.362 -3.449 -19.454 1.00 41.38 90 LYS A CA 1
ATOM 740 C C . LYS A 1 90 ? 8.875 -3.735 -19.650 1.00 41.38 90 LYS A C 1
ATOM 742 O O . LYS A 1 90 ? 8.362 -3.430 -20.721 1.00 41.38 90 LYS A O 1
ATOM 747 N N . GLU A 1 91 ? 8.204 -4.324 -18.669 1.00 44.59 91 GLU A N 1
ATOM 748 C CA . GLU A 1 91 ? 6.773 -4.629 -18.755 1.00 44.59 91 GLU A CA 1
ATOM 749 C C . GLU A 1 91 ? 5.917 -3.439 -18.326 1.00 44.59 91 GLU A C 1
ATOM 751 O O . GLU A 1 91 ? 4.942 -3.129 -19.000 1.00 44.59 91 GLU A O 1
ATOM 756 N N . ILE A 1 92 ? 6.345 -2.684 -17.310 1.00 44.91 92 ILE A N 1
ATOM 757 C CA . ILE A 1 92 ? 5.657 -1.452 -16.891 1.00 44.91 92 ILE A CA 1
ATOM 758 C C . ILE A 1 92 ? 5.706 -0.383 -18.001 1.00 44.91 92 ILE A C 1
ATOM 760 O O . ILE A 1 92 ? 4.694 0.244 -18.295 1.00 44.91 92 ILE A O 1
ATOM 764 N N . ASN A 1 93 ? 6.839 -0.238 -18.699 1.00 38.41 93 ASN A N 1
ATOM 765 C CA . ASN A 1 93 ? 6.975 0.690 -19.835 1.00 38.41 93 ASN A CA 1
ATOM 766 C C . ASN A 1 93 ? 6.283 0.229 -21.131 1.00 38.41 93 ASN A C 1
ATOM 768 O O . ASN A 1 93 ? 6.331 0.952 -22.117 1.00 38.41 93 ASN A O 1
ATOM 772 N N . LYS A 1 94 ? 5.700 -0.974 -21.178 1.00 36.16 94 LYS A N 1
ATOM 773 C CA . LYS A 1 94 ? 4.913 -1.448 -22.334 1.00 36.16 94 LYS A CA 1
ATOM 774 C C . LYS A 1 94 ? 3.412 -1.229 -22.169 1.00 36.16 94 LYS A C 1
ATOM 776 O O . LYS A 1 94 ? 2.668 -1.446 -23.119 1.00 36.16 94 LYS A O 1
ATOM 781 N N . ILE A 1 95 ? 2.975 -0.868 -20.965 1.00 42.50 95 ILE A N 1
ATOM 782 C CA . ILE A 1 95 ? 1.567 -0.608 -20.645 1.00 42.50 95 ILE A CA 1
ATOM 783 C C . ILE A 1 95 ? 1.218 0.878 -20.888 1.00 42.50 95 ILE A C 1
ATOM 785 O O . ILE A 1 95 ? 0.046 1.245 -20.845 1.00 42.50 95 ILE A O 1
ATOM 789 N N . PHE A 1 96 ? 2.212 1.708 -21.232 1.00 37.03 96 PHE A N 1
ATOM 790 C CA . PHE A 1 96 ? 2.057 3.096 -21.671 1.00 37.03 96 PHE A CA 1
ATOM 791 C C . PHE A 1 96 ? 2.616 3.302 -23.078 1.00 37.03 96 PHE A C 1
ATOM 793 O O . PHE A 1 96 ? 3.691 2.731 -23.371 1.00 37.03 96 PHE A O 1
#

Secondary structure (DSSP, 8-state):
--HHHHHHHIIIIIIS---TTPEEEETTEEEEHHHHHHHHHHH-TT-HHHHHHHH--SHHHHHHHHHHHHHHHHHHHHHT-STTHHHHHHHHTT--

Solvent-accessible surface area (backbone atoms only — not comparable to full-atom values): 5588 Å² total; per-residue (Å²): 133,59,73,58,32,54,56,44,44,46,50,42,39,69,70,43,64,45,61,51,78,47,69,49,70,50,90,97,44,68,47,31,48,44,59,49,45,52,51,45,49,69,72,47,85,86,43,61,66,53,57,52,59,74,68,47,92,45,46,67,59,48,48,51,51,52,50,51,52,54,42,48,53,54,48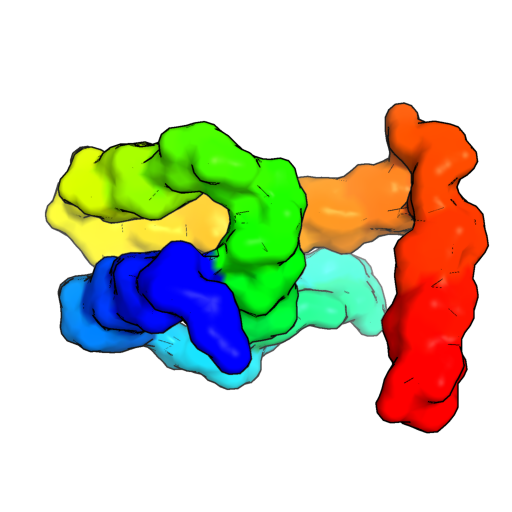,43,48,73,70,43,80,46,97,55,33,79,58,57,59,59,54,62,60,65,79,102

Sequence (96 aa):
MNDYYYQLATVVYDQFGIDPFEKIMYKNYYLTVQDYLITVSIDDEIKNILALLKMLPDKNEAQKFINSAITYNIQSVLLGENGNSKYRLKEINKIF

Mean predicted aligned error: 7.56 Å